Protein AF-A0A521C5B0-F1 (afdb_monomer_lite)

Structure (mmCIF, N/CA/C/O backbone):
data_AF-A0A521C5B0-F1
#
_entry.id   AF-A0A521C5B0-F1
#
loop_
_atom_site.group_PDB
_atom_site.id
_atom_site.type_symbol
_atom_site.label_atom_id
_atom_site.label_alt_id
_atom_site.label_comp_id
_atom_site.label_asym_id
_atom_site.label_entity_id
_atom_site.label_seq_id
_atom_site.pdbx_PDB_ins_code
_atom_site.Cartn_x
_atom_site.Cartn_y
_atom_site.Cartn_z
_atom_site.occupancy
_atom_site.B_iso_or_equiv
_atom_site.auth_seq_id
_atom_site.auth_comp_id
_atom_site.auth_asym_id
_atom_site.auth_atom_id
_atom_site.pdbx_PDB_model_num
ATOM 1 N N . MET A 1 1 ? 17.860 -13.673 -38.732 1.00 56.81 1 MET A N 1
ATOM 2 C CA . MET A 1 1 ? 16.876 -12.747 -38.118 1.00 56.81 1 MET A CA 1
ATOM 3 C C . MET A 1 1 ? 15.727 -13.451 -37.386 1.00 56.81 1 MET A C 1
ATOM 5 O O . MET A 1 1 ? 15.488 -13.109 -36.238 1.00 56.81 1 MET A O 1
ATOM 9 N N . ARG A 1 2 ? 15.069 -14.475 -37.958 1.00 62.12 2 ARG A N 1
ATOM 10 C CA . ARG A 1 2 ? 13.905 -15.165 -37.348 1.00 62.12 2 ARG A CA 1
ATOM 11 C C . ARG A 1 2 ? 14.132 -15.750 -35.937 1.00 62.12 2 ARG A C 1
ATOM 13 O O . ARG A 1 2 ? 13.224 -15.710 -35.121 1.00 62.12 2 ARG A O 1
ATOM 20 N N . LYS A 1 3 ? 15.339 -16.248 -35.628 1.00 62.28 3 LYS A N 1
ATOM 21 C CA . LYS A 1 3 ? 15.656 -16.832 -34.308 1.00 62.28 3 LYS A CA 1
ATOM 22 C C . LYS A 1 3 ? 15.680 -15.787 -33.184 1.00 62.28 3 LYS A C 1
ATOM 24 O O . LYS A 1 3 ? 15.108 -16.037 -32.140 1.00 62.28 3 LYS A O 1
ATOM 29 N N . ILE A 1 4 ? 16.249 -14.604 -33.436 1.00 72.81 4 ILE A N 1
ATOM 30 C CA . ILE A 1 4 ? 16.375 -13.515 -32.446 1.00 72.81 4 ILE A CA 1
ATOM 31 C C . ILE A 1 4 ? 14.995 -12.985 -32.040 1.00 72.81 4 ILE A C 1
ATOM 33 O O . ILE A 1 4 ? 14.745 -12.740 -30.866 1.00 72.81 4 ILE A O 1
ATOM 37 N N . PHE A 1 5 ? 14.083 -12.863 -33.008 1.00 72.56 5 PHE A N 1
ATOM 38 C CA . PHE A 1 5 ? 12.718 -12.404 -32.762 1.00 72.56 5 PHE A CA 1
ATOM 39 C C . PHE A 1 5 ? 11.936 -13.377 -31.868 1.00 72.56 5 PHE A C 1
ATOM 41 O O . PHE A 1 5 ? 11.283 -12.957 -30.920 1.00 72.56 5 PHE A O 1
ATOM 48 N N . VAL A 1 6 ? 12.064 -14.684 -32.116 1.00 77.12 6 VAL A N 1
ATOM 49 C CA . VAL A 1 6 ? 11.408 -15.721 -31.302 1.00 77.12 6 VAL A CA 1
ATOM 50 C C . VAL A 1 6 ? 11.952 -15.727 -29.871 1.00 77.12 6 VAL A C 1
ATOM 52 O O . VAL A 1 6 ? 11.167 -15.804 -28.928 1.00 77.12 6 VAL A O 1
ATOM 55 N N . THR A 1 7 ? 13.268 -15.573 -29.689 1.00 78.38 7 THR A N 1
ATOM 56 C CA . THR A 1 7 ? 13.867 -15.491 -28.349 1.00 78.38 7 THR A CA 1
ATOM 57 C C . THR A 1 7 ? 13.412 -14.240 -27.595 1.00 78.38 7 THR A C 1
ATOM 59 O O . THR A 1 7 ? 13.129 -14.321 -26.404 1.00 78.38 7 THR A O 1
ATOM 62 N N . LEU A 1 8 ? 13.290 -13.098 -28.282 1.00 77.62 8 LEU A N 1
ATOM 63 C CA . LEU A 1 8 ? 12.828 -11.844 -27.680 1.00 77.62 8 LEU A CA 1
ATOM 64 C C . LEU A 1 8 ? 11.366 -11.944 -27.216 1.00 77.62 8 LEU A C 1
ATOM 66 O O . LEU A 1 8 ? 11.041 -11.534 -26.106 1.00 77.62 8 LEU A O 1
ATOM 70 N N . VAL A 1 9 ? 10.495 -12.538 -28.038 1.00 78.75 9 VAL A N 1
ATOM 71 C CA . VAL A 1 9 ? 9.074 -12.739 -27.706 1.00 78.75 9 VAL A CA 1
ATOM 72 C C . VAL A 1 9 ? 8.910 -13.690 -26.515 1.00 78.75 9 VAL A C 1
ATOM 74 O O . VAL A 1 9 ? 8.133 -13.402 -25.607 1.00 78.75 9 VAL A O 1
ATOM 77 N N . LEU A 1 10 ? 9.681 -14.781 -26.465 1.00 77.44 10 LEU A N 1
ATOM 78 C CA . LEU A 1 10 ? 9.693 -15.701 -25.319 1.00 77.44 10 LEU A CA 1
ATOM 79 C C . LEU A 1 10 ? 10.189 -15.030 -24.032 1.00 77.44 10 LEU A C 1
ATOM 81 O O . LEU A 1 10 ? 9.629 -15.261 -22.963 1.00 77.44 10 LEU A O 1
ATOM 85 N N . PHE A 1 11 ? 11.206 -14.173 -24.132 1.00 76.19 11 PHE A N 1
ATOM 86 C CA . PHE A 1 11 ? 11.736 -13.437 -22.986 1.00 76.19 11 PHE A CA 1
ATOM 87 C C . PHE A 1 11 ? 10.722 -12.425 -22.435 1.00 76.19 11 PHE A C 1
ATOM 89 O O . PHE A 1 11 ? 10.551 -12.312 -21.224 1.00 76.19 11 PHE A O 1
ATOM 96 N N . ILE A 1 12 ? 9.988 -11.746 -23.319 1.00 74.12 12 ILE A N 1
ATOM 97 C CA . ILE A 1 12 ? 8.909 -10.828 -22.941 1.00 74.12 12 ILE A CA 1
ATOM 98 C C . ILE A 1 12 ? 7.794 -11.581 -22.201 1.00 74.12 12 ILE A C 1
ATOM 100 O O . ILE A 1 12 ? 7.386 -11.159 -21.122 1.00 74.12 12 ILE A O 1
ATOM 104 N N . LEU A 1 13 ? 7.346 -12.728 -22.721 1.00 73.31 13 LEU A N 1
ATOM 105 C CA . LEU A 1 13 ? 6.308 -13.541 -22.074 1.00 73.31 13 LEU A CA 1
ATOM 106 C C . LEU A 1 13 ? 6.719 -14.032 -20.675 1.00 73.31 13 LEU A C 1
ATOM 108 O O . LEU A 1 13 ? 5.883 -14.073 -19.776 1.00 73.31 13 LEU A O 1
ATOM 112 N N . LEU A 1 14 ? 8.002 -14.341 -20.464 1.00 70.06 14 LEU A N 1
ATOM 113 C CA . LEU A 1 14 ? 8.536 -14.707 -19.148 1.00 70.06 14 LEU A CA 1
ATOM 114 C C . LEU A 1 14 ? 8.500 -13.548 -18.141 1.00 70.06 14 LEU A C 1
ATOM 116 O O . LEU A 1 14 ? 8.218 -13.780 -16.969 1.00 70.06 14 LEU A O 1
ATOM 120 N N . ILE A 1 15 ? 8.741 -12.308 -18.579 1.00 69.06 15 ILE A N 1
ATOM 121 C CA . ILE A 1 15 ? 8.693 -11.126 -17.700 1.00 69.06 15 ILE A CA 1
ATOM 122 C C . ILE A 1 15 ? 7.252 -10.800 -17.287 1.00 69.06 15 ILE A C 1
ATOM 124 O O . ILE A 1 15 ? 7.020 -10.385 -16.154 1.00 69.06 15 ILE A O 1
ATOM 128 N N . PHE A 1 16 ? 6.281 -10.998 -18.184 1.00 63.28 16 PHE A N 1
ATOM 129 C CA . PHE A 1 16 ? 4.870 -10.712 -17.906 1.00 63.28 16 PHE A CA 1
ATOM 130 C C . PHE A 1 16 ? 4.162 -11.801 -17.089 1.00 63.28 16 PHE A C 1
ATOM 132 O O . PHE A 1 16 ? 3.106 -11.530 -16.521 1.00 63.28 16 PHE A O 1
ATOM 139 N N . ASN A 1 17 ? 4.743 -12.996 -16.954 1.00 56.19 17 ASN A N 1
ATOM 140 C CA . ASN A 1 17 ? 4.205 -14.068 -16.113 1.00 56.19 17 ASN A CA 1
ATOM 141 C C . ASN A 1 17 ? 4.615 -13.916 -14.633 1.00 56.19 17 ASN A C 1
ATOM 143 O O . ASN A 1 17 ? 5.010 -14.876 -13.971 1.00 56.19 17 ASN A O 1
ATOM 147 N N . GLN A 1 18 ? 4.564 -12.691 -14.102 1.00 57.56 18 GLN A N 1
ATOM 148 C CA . GLN A 1 18 ? 4.638 -12.476 -12.660 1.00 57.56 18 GLN A CA 1
ATOM 149 C C . GLN A 1 18 ? 3.271 -12.816 -12.076 1.00 57.56 18 GLN A C 1
ATOM 151 O O . GLN A 1 18 ? 2.335 -12.022 -12.140 1.00 57.56 18 GLN A O 1
ATOM 156 N N . GLY A 1 19 ? 3.151 -14.042 -11.564 1.00 55.00 19 GLY A N 1
ATOM 157 C CA . GLY A 1 19 ? 1.938 -14.527 -10.924 1.00 55.00 19 GLY A CA 1
ATOM 158 C C . GLY A 1 19 ? 1.455 -13.554 -9.851 1.00 55.00 19 GLY A C 1
ATOM 159 O O . GLY A 1 19 ? 2.220 -13.143 -8.975 1.00 55.00 19 GLY A O 1
ATOM 160 N N . PHE A 1 20 ? 0.176 -13.192 -9.925 1.00 55.97 20 PHE A N 1
ATOM 161 C CA . PHE A 1 20 ? -0.521 -12.503 -8.848 1.00 55.97 20 PHE A CA 1
ATOM 162 C C . PHE A 1 20 ? -0.524 -13.431 -7.631 1.00 55.97 20 PHE A C 1
ATOM 164 O O . PHE A 1 20 ? -1.323 -14.358 -7.542 1.00 55.97 20 PHE A O 1
ATOM 171 N N . SER A 1 21 ? 0.430 -13.224 -6.727 1.00 62.72 21 SER A N 1
ATOM 172 C CA . SER A 1 21 ? 0.458 -13.926 -5.449 1.00 62.72 21 SER A CA 1
ATOM 173 C C . SER A 1 21 ? -0.746 -13.470 -4.630 1.00 62.72 21 SER A C 1
ATOM 175 O O . SER A 1 21 ? -0.965 -12.266 -4.479 1.00 62.72 21 SER A O 1
ATOM 177 N N . GLU A 1 22 ? -1.541 -14.417 -4.134 1.00 70.75 22 GLU A N 1
ATOM 178 C CA . GLU A 1 22 ? -2.698 -14.112 -3.295 1.00 70.75 22 GLU A CA 1
ATOM 179 C C . GLU A 1 22 ? -2.268 -13.319 -2.053 1.00 70.75 22 GLU A C 1
ATOM 181 O O . GLU A 1 22 ? -1.358 -13.712 -1.310 1.00 70.75 22 GLU A O 1
ATOM 186 N N . GLU A 1 23 ? -2.940 -12.191 -1.821 1.00 75.12 23 GLU A N 1
ATOM 187 C CA . GLU A 1 23 ? -2.708 -11.362 -0.644 1.00 75.12 23 GLU A CA 1
ATOM 188 C C . GLU A 1 23 ? -3.326 -12.021 0.590 1.00 75.12 23 GLU A C 1
ATOM 190 O O . GLU A 1 23 ? -4.538 -12.210 0.674 1.00 75.12 23 GLU A O 1
ATOM 195 N N . LYS A 1 24 ? -2.480 -12.361 1.565 1.00 82.25 24 LYS A N 1
ATOM 196 C CA . LYS A 1 24 ? -2.893 -12.956 2.841 1.00 82.25 24 LYS A CA 1
ATOM 197 C C . LYS A 1 24 ? -2.564 -12.005 3.989 1.00 82.25 24 LYS A C 1
ATOM 199 O O . LYS A 1 24 ? -1.475 -11.422 3.975 1.00 82.25 24 LYS A O 1
ATOM 204 N N . PRO A 1 25 ? -3.461 -11.831 4.976 1.00 86.31 25 PRO A N 1
ATOM 205 C CA . PRO A 1 25 ? -3.173 -11.034 6.163 1.00 86.31 25 PRO A CA 1
ATOM 206 C C . PRO A 1 25 ? -2.092 -11.727 7.004 1.00 86.31 25 PRO A C 1
ATOM 208 O O . PRO A 1 25 ? -2.150 -12.935 7.218 1.00 86.31 25 PRO A O 1
ATOM 211 N N . VAL A 1 26 ? -1.098 -10.962 7.456 1.00 89.44 26 VAL A N 1
ATOM 212 C CA . VAL A 1 26 ? 0.048 -11.450 8.246 1.00 89.44 26 VAL A CA 1
ATOM 213 C C . VAL A 1 26 ? 0.041 -10.849 9.646 1.00 89.44 26 VAL A C 1
ATOM 215 O O . VAL A 1 26 ? 0.235 -11.565 10.620 1.00 89.44 26 VAL A O 1
ATOM 218 N N . GLU A 1 27 ? -0.223 -9.548 9.760 1.00 88.75 27 GLU A N 1
ATOM 219 C CA . GLU A 1 27 ? -0.252 -8.830 11.038 1.00 88.75 27 GLU A CA 1
ATOM 220 C C . GLU A 1 27 ? -1.465 -7.902 11.081 1.00 88.75 27 GLU A C 1
ATOM 222 O O . GLU A 1 27 ? -1.800 -7.262 10.080 1.00 88.75 27 GLU A O 1
ATOM 227 N N . ALA A 1 28 ? -2.100 -7.801 12.247 1.00 90.00 28 ALA A N 1
ATOM 228 C CA . ALA A 1 28 ? -3.167 -6.846 12.503 1.00 90.00 28 ALA A CA 1
ATOM 229 C C . ALA A 1 28 ? -2.894 -6.103 13.811 1.00 90.00 28 ALA A C 1
ATOM 231 O O . ALA A 1 28 ? -2.533 -6.716 14.814 1.00 90.00 28 ALA A O 1
ATOM 232 N N . TRP A 1 29 ? -3.062 -4.784 13.801 1.00 93.50 29 TRP A N 1
ATOM 233 C CA . TRP A 1 29 ? -2.948 -3.964 15.003 1.00 93.50 29 TRP A CA 1
ATOM 234 C C . TRP A 1 29 ? -3.921 -2.796 14.963 1.00 93.50 29 TRP A C 1
ATOM 236 O O . TRP A 1 29 ? -4.348 -2.335 13.903 1.00 93.50 29 TRP A O 1
ATOM 246 N N . ILE A 1 30 ? -4.256 -2.300 16.146 1.00 90.50 30 ILE A N 1
ATOM 247 C CA . ILE A 1 30 ? -5.126 -1.145 16.314 1.00 90.50 30 ILE A CA 1
ATOM 248 C C . ILE A 1 30 ? -4.248 0.103 16.400 1.00 90.50 30 ILE A C 1
ATOM 250 O O . ILE A 1 30 ? -3.234 0.130 17.097 1.00 90.50 30 ILE A O 1
ATOM 254 N N . SER A 1 31 ? -4.624 1.147 15.672 1.00 88.88 31 SER A N 1
ATOM 255 C CA . SER A 1 31 ? -4.003 2.465 15.754 1.00 88.88 31 SER A CA 1
ATOM 256 C C . SER A 1 31 ? -5.075 3.533 15.881 1.00 88.88 31 SER A C 1
ATOM 258 O O . SER A 1 31 ? -6.146 3.406 15.301 1.00 88.88 31 SER A O 1
ATOM 260 N N . TYR A 1 32 ? -4.781 4.606 16.600 1.00 88.00 32 TYR A N 1
ATOM 261 C CA . TYR A 1 32 ? -5.702 5.726 16.736 1.00 88.00 32 TYR A CA 1
ATOM 262 C C . TYR A 1 32 ? -5.280 6.840 15.784 1.00 88.00 32 TYR A C 1
ATOM 264 O O . TYR A 1 32 ? -4.119 7.253 15.783 1.00 88.00 32 TYR A O 1
ATOM 272 N N . LYS A 1 33 ? -6.209 7.319 14.953 1.00 85.31 33 LYS A N 1
ATOM 273 C CA . LYS A 1 33 ? -5.983 8.464 14.060 1.00 85.31 33 LYS A CA 1
ATOM 274 C C . LYS A 1 33 ? -6.994 9.560 14.332 1.00 85.31 33 LYS A C 1
ATOM 276 O O . LYS A 1 33 ? -8.155 9.291 14.625 1.00 85.31 33 LYS A O 1
ATOM 281 N N . GLN A 1 34 ? -6.556 10.801 14.174 1.00 82.81 34 GLN A N 1
ATOM 282 C CA . GLN A 1 34 ? -7.448 11.947 14.208 1.00 82.81 34 GLN A CA 1
ATOM 283 C C . GLN A 1 34 ? -8.036 12.170 12.810 1.00 82.81 34 GLN A C 1
ATOM 285 O O . GLN A 1 34 ? -7.306 12.459 11.864 1.00 82.81 34 GLN A O 1
ATOM 290 N N . VAL A 1 35 ? -9.351 12.013 12.675 1.00 80.44 35 VAL A N 1
ATOM 291 C CA . VAL A 1 35 ? -10.100 12.251 11.433 1.00 80.44 35 VAL A CA 1
ATOM 292 C C . VAL A 1 35 ? -11.198 13.262 11.750 1.00 80.44 35 VAL A C 1
ATOM 294 O O . VAL A 1 35 ? -11.986 13.050 12.670 1.00 80.44 35 VAL A O 1
ATOM 297 N N . ASN A 1 36 ? -11.238 14.391 11.033 1.00 78.38 36 ASN A N 1
ATOM 298 C CA . ASN A 1 36 ? -12.216 15.474 11.244 1.00 78.38 36 ASN A CA 1
ATOM 299 C C . ASN A 1 36 ? -12.334 15.938 12.714 1.00 78.38 36 ASN A C 1
ATOM 301 O O . ASN A 1 36 ? -13.429 16.166 13.223 1.00 78.38 36 ASN A O 1
ATOM 305 N N . GLY A 1 37 ? -11.202 16.030 13.421 1.00 78.88 37 GLY A N 1
ATOM 306 C CA . GLY A 1 37 ? -11.152 16.484 14.815 1.00 78.88 37 GLY A CA 1
ATOM 307 C C . GLY A 1 37 ? -11.539 15.437 15.867 1.00 78.88 37 GLY A C 1
ATOM 308 O O . GLY A 1 37 ? -11.407 15.723 17.053 1.00 78.88 37 GLY A O 1
ATOM 309 N N . LYS A 1 38 ? -11.947 14.223 15.472 1.00 81.19 38 LYS A N 1
ATOM 310 C CA . LYS A 1 38 ? -12.242 13.111 16.391 1.00 81.19 38 LYS A CA 1
ATOM 311 C C . LYS A 1 38 ? -11.146 12.053 16.348 1.00 81.19 38 LYS A C 1
ATOM 313 O O . LYS A 1 38 ? -10.599 11.767 15.284 1.00 81.19 38 LYS A O 1
ATOM 318 N N . VAL A 1 39 ? -10.839 11.465 17.503 1.00 83.06 39 VAL A N 1
ATOM 319 C CA . VAL A 1 39 ? -9.967 10.288 17.595 1.00 83.06 39 VAL A CA 1
ATOM 320 C C . VAL A 1 39 ? -10.788 9.066 17.207 1.00 83.06 39 VAL A C 1
ATOM 322 O O . VAL A 1 39 ? -11.826 8.798 17.805 1.00 83.06 39 VAL A O 1
ATOM 325 N N . VAL A 1 40 ? -10.334 8.360 16.179 1.00 85.88 40 VAL A N 1
ATOM 326 C CA . VAL A 1 40 ? -11.004 7.191 15.615 1.00 85.88 40 VAL A CA 1
ATOM 327 C C . VAL A 1 40 ? -10.071 5.995 15.720 1.00 85.88 40 VAL A C 1
ATOM 329 O O . VAL A 1 40 ? -8.871 6.099 15.451 1.00 85.88 40 VAL A O 1
ATOM 332 N N . GLU A 1 41 ? -10.640 4.858 16.102 1.00 86.00 41 GLU A N 1
ATOM 333 C CA . GLU A 1 41 ? -9.970 3.567 16.069 1.00 86.00 41 GLU A CA 1
ATOM 334 C C . GLU A 1 41 ? -9.828 3.078 14.622 1.00 86.00 41 GLU A C 1
ATOM 336 O O . GLU A 1 41 ? -10.801 3.005 13.868 1.00 86.00 41 GLU A O 1
ATOM 341 N N . VAL A 1 42 ? -8.599 2.762 14.227 1.00 87.94 42 VAL A N 1
ATOM 342 C CA . VAL A 1 42 ? -8.242 2.294 12.889 1.00 87.94 42 VAL A CA 1
ATOM 343 C C . VAL A 1 42 ? -7.549 0.951 13.013 1.00 87.94 42 VAL A C 1
ATOM 345 O O . VAL A 1 42 ? -6.439 0.862 13.545 1.00 87.94 42 VAL A O 1
ATOM 348 N N . VAL A 1 43 ? -8.177 -0.087 12.474 1.00 88.25 43 VAL A N 1
ATOM 349 C CA . VAL A 1 43 ? -7.588 -1.423 12.405 1.00 88.25 43 VAL A CA 1
ATOM 350 C C . VAL A 1 43 ? -6.703 -1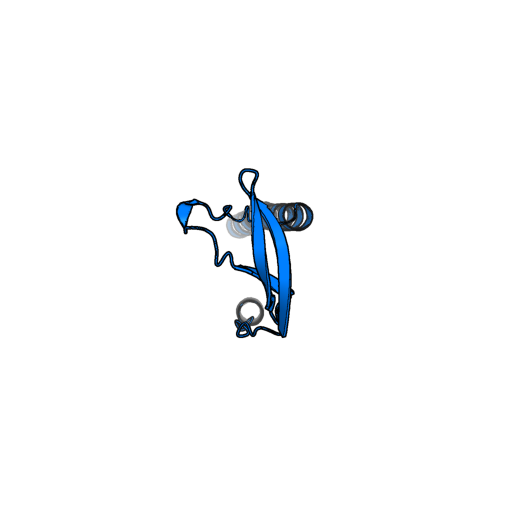.484 11.168 1.00 88.25 43 VAL A C 1
ATOM 352 O O . VAL A 1 43 ? -7.175 -1.329 10.042 1.00 88.25 43 VAL A O 1
ATOM 355 N N . LYS A 1 44 ? -5.403 -1.676 11.372 1.00 90.25 44 LYS A N 1
ATOM 356 C CA . LYS A 1 44 ? -4.415 -1.810 10.305 1.00 90.25 44 LYS A CA 1
ATOM 357 C C . LYS A 1 44 ? -4.113 -3.279 10.076 1.00 90.25 44 LYS A C 1
ATOM 359 O O . LYS A 1 44 ? -3.757 -3.978 11.018 1.00 90.25 44 LYS A O 1
ATOM 364 N N . ILE A 1 45 ? -4.232 -3.729 8.831 1.00 89.81 45 ILE A N 1
ATOM 365 C CA . ILE A 1 45 ? -3.931 -5.102 8.418 1.00 89.81 45 ILE A CA 1
ATOM 366 C C . ILE A 1 45 ? -2.779 -5.066 7.423 1.00 89.81 45 ILE A C 1
ATOM 368 O O . ILE A 1 45 ? -2.916 -4.530 6.325 1.00 89.81 45 ILE A O 1
ATOM 372 N N . LYS A 1 46 ? -1.644 -5.656 7.787 1.00 89.06 46 LYS A N 1
ATOM 373 C CA . LYS A 1 46 ? -0.498 -5.841 6.898 1.00 89.06 46 LYS A CA 1
ATOM 374 C C . LYS A 1 46 ? -0.584 -7.201 6.228 1.00 89.06 46 LYS A C 1
ATOM 376 O O . LYS A 1 46 ? -0.803 -8.220 6.879 1.00 89.06 46 LYS A O 1
ATOM 381 N N . THR A 1 47 ? -0.389 -7.206 4.921 1.00 88.69 47 THR A N 1
ATOM 382 C CA . THR A 1 47 ? -0.399 -8.413 4.094 1.00 88.69 47 THR A CA 1
ATOM 383 C C . THR A 1 47 ? 1.007 -8.945 3.842 1.00 88.69 47 THR A C 1
ATOM 385 O O . THR A 1 47 ? 2.003 -8.245 4.030 1.00 88.69 47 THR A O 1
ATOM 388 N N . ASN A 1 48 ? 1.085 -10.189 3.373 1.00 84.62 48 ASN A N 1
ATOM 389 C CA . ASN A 1 48 ? 2.315 -10.855 2.928 1.00 84.62 48 ASN A CA 1
ATOM 390 C C . ASN A 1 48 ? 3.057 -10.097 1.814 1.00 84.62 48 ASN A C 1
ATOM 392 O O . ASN A 1 48 ? 4.272 -10.220 1.702 1.00 84.62 48 ASN A O 1
ATOM 396 N N . THR A 1 49 ? 2.356 -9.280 1.026 1.00 80.75 49 THR A N 1
ATOM 397 C CA . THR A 1 49 ? 2.951 -8.405 0.003 1.00 80.75 49 THR A CA 1
ATOM 398 C C . THR A 1 49 ? 3.516 -7.100 0.577 1.00 80.75 49 THR A C 1
ATOM 400 O O . THR A 1 49 ? 4.075 -6.290 -0.161 1.00 80.75 49 THR A O 1
ATOM 403 N N . GLY A 1 50 ? 3.379 -6.872 1.888 1.00 79.44 50 GLY A N 1
ATOM 404 C CA . GLY A 1 50 ? 3.820 -5.658 2.573 1.00 79.44 50 GLY A CA 1
ATOM 405 C C . GLY A 1 50 ? 2.844 -4.485 2.467 1.00 79.44 50 GLY A C 1
ATOM 406 O O . GLY A 1 50 ? 3.126 -3.419 3.015 1.00 79.44 50 GLY A O 1
ATOM 407 N N . LYS A 1 51 ? 1.689 -4.654 1.805 1.00 82.50 51 LYS A N 1
ATOM 408 C CA . LYS A 1 51 ? 0.630 -3.635 1.788 1.00 82.50 51 LYS A CA 1
ATOM 409 C C . LYS A 1 51 ? -0.072 -3.576 3.137 1.00 82.50 51 LYS A C 1
ATOM 411 O O . LYS A 1 51 ? -0.343 -4.617 3.736 1.00 82.50 51 LYS A O 1
ATOM 416 N N . VAL A 1 52 ? -0.398 -2.364 3.578 1.00 86.62 52 VAL A N 1
ATOM 417 C CA . VAL A 1 52 ? -1.153 -2.113 4.808 1.00 86.62 52 VAL A CA 1
ATOM 418 C C . VAL A 1 52 ? -2.515 -1.540 4.441 1.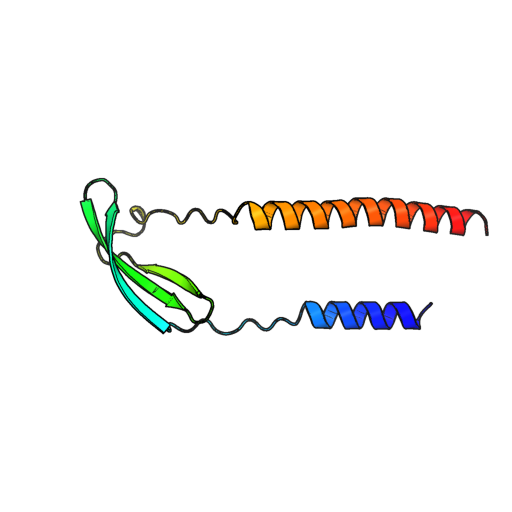00 86.62 52 VAL A C 1
ATOM 420 O O . VAL A 1 52 ? -2.596 -0.485 3.816 1.00 86.62 52 VAL A O 1
ATOM 423 N N . TYR A 1 53 ? -3.568 -2.240 4.838 1.00 84.81 53 TYR A N 1
ATOM 424 C CA . TYR A 1 53 ? -4.953 -1.813 4.702 1.00 84.81 53 TYR A CA 1
ATOM 425 C C . TYR A 1 53 ? -5.423 -1.171 6.002 1.00 84.81 53 TYR A C 1
ATOM 427 O O . TYR A 1 53 ? -5.099 -1.656 7.084 1.00 84.81 53 TYR A O 1
ATOM 435 N N . GLU A 1 54 ? -6.182 -0.084 5.90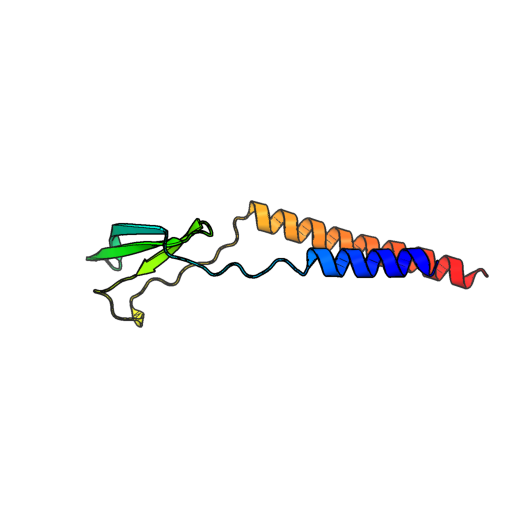1 1.00 87.12 54 GLU A N 1
ATOM 436 C CA . GLU A 1 54 ? -6.743 0.625 7.051 1.00 87.12 54 GLU A CA 1
ATOM 437 C C . GLU A 1 54 ? -8.267 0.465 7.048 1.00 87.12 54 GLU A C 1
ATOM 439 O O . GLU A 1 54 ? -8.931 0.813 6.072 1.00 87.12 54 GLU A O 1
ATOM 444 N N . ILE A 1 55 ? -8.818 -0.077 8.134 1.00 85.62 55 ILE A N 1
ATOM 445 C CA . ILE A 1 55 ? -10.252 -0.299 8.329 1.00 85.62 55 ILE A CA 1
ATOM 446 C C . ILE A 1 55 ? -10.744 0.639 9.429 1.00 85.62 55 ILE A C 1
ATOM 448 O O . ILE A 1 55 ? -10.150 0.719 10.505 1.00 85.62 55 ILE A O 1
ATOM 452 N N . TYR A 1 56 ? -11.853 1.326 9.157 1.00 86.62 56 TYR A N 1
ATOM 453 C CA . TYR A 1 56 ? -12.445 2.340 10.028 1.00 86.62 56 TYR A CA 1
ATOM 454 C C . TYR A 1 56 ? -13.840 1.898 10.495 1.00 86.62 56 TYR A C 1
ATOM 456 O O . TYR A 1 56 ? -14.836 2.327 9.915 1.00 86.62 56 TYR A O 1
ATOM 464 N N . PRO A 1 57 ? -13.946 1.036 11.521 1.00 82.12 57 PRO A N 1
ATOM 465 C CA . PRO A 1 57 ? -15.230 0.467 11.941 1.00 82.12 57 PRO A CA 1
ATOM 466 C C . PRO A 1 57 ? -16.224 1.518 12.465 1.00 82.12 57 PRO A C 1
ATOM 468 O O . PRO A 1 57 ? -17.430 1.333 12.342 1.00 82.12 57 PRO A O 1
ATOM 471 N N . GLY A 1 58 ? -15.732 2.630 13.023 1.00 80.19 58 GLY A N 1
ATOM 472 C CA . GLY A 1 58 ? -16.559 3.697 13.599 1.00 80.19 58 GLY A CA 1
ATOM 473 C C . GLY A 1 58 ? -16.916 4.851 12.653 1.00 80.19 58 GLY A C 1
ATOM 474 O O . GLY A 1 58 ? -17.507 5.828 13.109 1.00 80.19 58 GLY A O 1
ATOM 475 N N . LEU A 1 59 ? -16.538 4.790 11.370 1.00 80.94 59 LEU A N 1
ATOM 476 C CA . LEU A 1 59 ? -16.811 5.854 10.396 1.00 80.94 59 LEU A CA 1
ATOM 477 C C . LEU A 1 59 ? -17.768 5.378 9.309 1.00 80.94 59 LEU A C 1
ATOM 479 O O . LEU A 1 59 ? -17.651 4.272 8.788 1.00 80.94 59 LEU A O 1
ATOM 483 N N . ALA A 1 60 ? -18.684 6.258 8.909 1.00 79.69 60 ALA A N 1
ATOM 484 C CA . ALA A 1 60 ? -19.498 6.014 7.729 1.00 79.69 60 ALA A CA 1
ATOM 485 C C . ALA A 1 60 ? -18.618 6.045 6.459 1.00 79.69 60 ALA A C 1
ATOM 487 O O . ALA A 1 60 ? -17.652 6.812 6.416 1.00 79.69 60 ALA A O 1
ATOM 488 N N . PRO A 1 61 ? -18.961 5.304 5.386 1.00 75.75 61 PRO A N 1
ATOM 489 C CA . PRO A 1 61 ? -18.116 5.181 4.191 1.00 75.75 61 PRO A CA 1
ATOM 490 C C . PRO A 1 61 ? -17.688 6.511 3.552 1.00 75.75 61 PRO A C 1
ATOM 492 O O . PRO A 1 61 ? -16.599 6.618 2.999 1.00 75.75 61 PRO A O 1
ATOM 495 N N . HIS A 1 62 ? -18.524 7.547 3.659 1.00 77.69 62 HIS A N 1
ATOM 496 C CA . HIS A 1 62 ? -18.260 8.884 3.117 1.00 77.69 62 HIS A CA 1
ATOM 497 C C . HIS A 1 62 ? -17.291 9.726 3.968 1.00 77.69 62 HIS A C 1
ATOM 499 O O . HIS A 1 62 ? -16.806 10.752 3.500 1.00 77.69 62 HIS A O 1
ATOM 505 N N . GLN A 1 63 ? -17.025 9.317 5.210 1.00 76.50 63 GLN A N 1
ATOM 506 C CA . GLN A 1 63 ? -16.099 9.981 6.136 1.00 76.50 63 GLN A CA 1
ATOM 507 C C . GLN A 1 63 ? -14.715 9.327 6.141 1.00 76.50 63 GLN A C 1
ATOM 509 O O . GLN A 1 63 ? -13.791 9.853 6.762 1.00 76.50 63 GLN A O 1
ATOM 514 N N . ILE A 1 64 ? -14.571 8.181 5.468 1.00 76.00 64 ILE A N 1
ATOM 515 C CA . ILE A 1 64 ? -13.300 7.477 5.352 1.00 76.00 64 ILE A CA 1
ATOM 516 C C . ILE A 1 64 ? -12.351 8.345 4.512 1.00 76.00 64 ILE A C 1
ATOM 518 O O . ILE A 1 64 ? -12.703 8.724 3.388 1.00 76.00 64 ILE A O 1
ATOM 522 N N . PRO A 1 65 ? -11.154 8.680 5.025 1.00 72.56 65 PRO A N 1
ATOM 523 C CA . PRO A 1 65 ? -10.182 9.439 4.254 1.00 72.56 65 PRO A CA 1
ATOM 524 C C . PRO A 1 65 ? -9.806 8.655 2.993 1.00 72.56 65 PRO A C 1
ATOM 526 O O . PRO A 1 65 ? -9.449 7.477 3.055 1.00 72.56 65 PRO A O 1
ATOM 529 N N . LYS A 1 66 ? -9.893 9.307 1.830 1.00 75.06 66 LYS A N 1
ATOM 530 C CA . LYS A 1 66 ? -9.467 8.697 0.568 1.00 75.06 66 LYS A CA 1
ATOM 531 C C . LYS A 1 66 ? -7.962 8.464 0.622 1.00 75.06 66 LYS A C 1
ATOM 533 O O . LYS A 1 66 ? -7.201 9.390 0.894 1.00 75.06 66 LYS A O 1
ATOM 538 N N . VAL A 1 67 ? -7.541 7.236 0.338 1.00 68.06 67 VAL A N 1
ATOM 539 C CA . VAL A 1 67 ? -6.121 6.909 0.211 1.00 68.06 67 VAL A CA 1
ATOM 540 C C . VAL A 1 67 ? -5.577 7.659 -1.001 1.00 68.06 67 VAL A C 1
ATOM 542 O O . VAL A 1 67 ? -5.922 7.352 -2.143 1.00 68.06 67 VAL A O 1
ATOM 545 N N . GLU A 1 68 ? -4.731 8.659 -0.766 1.00 61.47 68 GLU A N 1
ATOM 546 C CA . GLU A 1 68 ? -3.913 9.232 -1.827 1.00 61.47 68 GLU A CA 1
ATOM 547 C C . GLU A 1 68 ? -2.863 8.191 -2.229 1.00 61.47 68 GLU A C 1
ATOM 549 O O . GLU A 1 68 ? -1.799 8.079 -1.623 1.00 61.47 68 GLU A O 1
ATOM 554 N N . ASN A 1 69 ? -3.163 7.416 -3.271 1.00 58.91 69 ASN A N 1
ATOM 555 C CA . ASN A 1 69 ? -2.195 6.541 -3.928 1.00 58.91 69 ASN A CA 1
ATOM 556 C C . ASN A 1 69 ? -1.182 7.390 -4.712 1.00 58.91 69 ASN A C 1
ATOM 558 O O . ASN A 1 69 ? -1.172 7.406 -5.942 1.00 58.91 69 ASN A O 1
ATOM 562 N N . ARG A 1 70 ? -0.323 8.129 -4.005 1.00 59.72 70 ARG A N 1
ATOM 563 C CA . ARG A 1 70 ? 0.845 8.763 -4.615 1.00 59.72 70 ARG A CA 1
ATOM 564 C C . ARG A 1 70 ? 1.913 7.690 -4.777 1.00 59.72 70 ARG A C 1
ATOM 566 O O . ARG A 1 70 ? 2.431 7.160 -3.796 1.00 59.72 70 ARG A O 1
ATOM 573 N N . LEU A 1 71 ? 2.237 7.357 -6.026 1.00 61.28 71 LEU A N 1
ATOM 574 C CA . LEU A 1 71 ? 3.431 6.572 -6.323 1.00 61.28 71 LEU A CA 1
ATOM 575 C C . LEU A 1 71 ? 4.636 7.273 -5.674 1.00 61.28 71 LEU A C 1
ATOM 577 O O . LEU A 1 71 ? 4.763 8.493 -5.817 1.00 61.28 71 LEU A O 1
ATOM 581 N N . PRO A 1 72 ? 5.524 6.546 -4.974 1.00 66.75 72 PRO A N 1
ATOM 582 C CA . PRO A 1 72 ? 6.731 7.151 -4.435 1.00 66.75 72 PRO A CA 1
ATOM 583 C C . PRO A 1 72 ? 7.503 7.798 -5.586 1.00 66.75 72 PRO A C 1
ATOM 585 O O . PRO A 1 72 ? 7.759 7.161 -6.611 1.00 66.75 72 PRO A O 1
ATOM 588 N N . GLN A 1 73 ? 7.843 9.077 -5.427 1.00 67.50 73 GLN A N 1
ATOM 589 C CA . GLN A 1 73 ? 8.372 9.931 -6.496 1.00 67.50 73 GLN A CA 1
ATOM 590 C C . GLN A 1 73 ? 9.633 9.348 -7.159 1.00 67.50 73 GLN A C 1
ATOM 592 O O . GLN A 1 73 ? 9.842 9.506 -8.359 1.00 67.50 73 GLN A O 1
ATOM 597 N N . SER A 1 74 ? 10.418 8.568 -6.409 1.00 70.06 74 SER A N 1
ATOM 598 C CA . SER A 1 74 ? 11.564 7.811 -6.922 1.00 70.06 74 SER A CA 1
ATOM 599 C C . SER A 1 74 ? 11.185 6.753 -7.968 1.00 70.06 74 SER A C 1
ATOM 601 O O . SER A 1 74 ? 11.868 6.633 -8.985 1.00 70.06 74 SER A O 1
ATOM 603 N N . LYS A 1 75 ? 10.083 6.015 -7.767 1.00 69.50 75 LYS A N 1
ATOM 604 C CA . LYS A 1 75 ? 9.575 5.037 -8.744 1.00 69.50 75 LYS A CA 1
ATOM 605 C C . LYS A 1 75 ? 8.957 5.730 -9.956 1.00 69.50 75 LYS A C 1
ATOM 607 O O . LYS A 1 75 ? 9.143 5.260 -11.073 1.00 69.50 75 LYS A O 1
ATOM 612 N N . ALA A 1 76 ? 8.276 6.858 -9.749 1.00 73.25 76 ALA A N 1
ATOM 613 C CA . ALA A 1 76 ? 7.695 7.642 -10.839 1.00 73.25 76 ALA A CA 1
ATOM 614 C C . ALA A 1 76 ? 8.771 8.147 -11.817 1.00 73.25 76 ALA A C 1
ATOM 616 O O . ALA A 1 76 ? 8.626 7.984 -13.028 1.00 73.25 76 ALA A O 1
ATOM 617 N N . ASN A 1 77 ? 9.890 8.665 -11.297 1.00 80.06 77 ASN A N 1
ATOM 618 C CA . ASN A 1 77 ? 11.009 9.129 -12.120 1.00 80.06 77 ASN A CA 1
ATOM 619 C C . ASN A 1 77 ? 11.636 7.995 -12.944 1.00 80.06 77 ASN A C 1
ATOM 621 O O . ASN A 1 77 ? 11.936 8.187 -14.119 1.00 80.06 77 ASN A O 1
ATOM 625 N N . TRP A 1 78 ? 11.795 6.804 -12.359 1.00 79.38 78 TRP A N 1
ATOM 626 C CA . TRP A 1 78 ? 12.341 5.639 -13.065 1.00 79.38 78 TRP A CA 1
ATOM 627 C C . TRP A 1 78 ? 11.444 5.174 -14.218 1.00 79.38 78 TRP A C 1
ATOM 629 O O . TRP A 1 78 ? 11.944 4.880 -15.305 1.00 79.38 78 TRP A O 1
ATOM 639 N N . ILE A 1 79 ? 10.125 5.145 -14.002 1.00 81.88 79 ILE A N 1
ATOM 640 C CA . ILE A 1 79 ? 9.134 4.772 -15.026 1.00 81.88 79 ILE A CA 1
ATOM 641 C C . ILE A 1 79 ? 9.106 5.810 -16.157 1.00 81.88 79 ILE A C 1
ATOM 643 O O . ILE A 1 79 ? 9.085 5.453 -17.337 1.00 81.88 79 ILE A O 1
ATOM 647 N N . LEU A 1 80 ? 9.160 7.101 -15.821 1.00 82.81 80 LEU A N 1
ATOM 648 C CA . LEU A 1 80 ? 9.243 8.173 -16.816 1.00 82.81 80 LEU A CA 1
ATOM 649 C C . LEU A 1 80 ? 10.531 8.082 -17.641 1.00 82.81 80 LEU A C 1
ATOM 651 O O . LEU A 1 80 ? 10.481 8.171 -18.863 1.00 82.81 80 LEU A O 1
ATOM 655 N N . LEU A 1 81 ? 11.678 7.842 -17.003 1.00 85.50 81 LEU A N 1
ATOM 656 C CA . LEU A 1 81 ? 12.957 7.750 -17.706 1.00 85.50 81 LEU A CA 1
ATOM 657 C C . LEU A 1 81 ? 13.002 6.543 -18.656 1.00 85.50 81 LEU A C 1
ATOM 659 O O . LEU A 1 81 ? 13.429 6.668 -19.802 1.00 85.50 81 LEU A O 1
ATOM 663 N N . THR A 1 82 ? 12.533 5.379 -18.197 1.00 82.25 82 THR A N 1
ATOM 664 C CA . THR A 1 82 ? 12.505 4.155 -19.015 1.00 82.25 82 THR A CA 1
ATOM 665 C C . THR A 1 82 ? 11.523 4.260 -20.177 1.00 82.25 82 THR A C 1
ATOM 667 O O . THR A 1 82 ? 11.875 3.880 -21.292 1.00 82.25 82 THR A O 1
ATOM 670 N N . SER A 1 83 ? 10.333 4.827 -19.962 1.00 82.44 83 SER A N 1
ATOM 671 C CA . SER A 1 83 ? 9.370 5.063 -21.048 1.00 82.44 83 SER A CA 1
ATOM 672 C C . SER A 1 83 ? 9.893 6.060 -22.087 1.00 82.44 83 SER A C 1
ATOM 674 O O . SER A 1 83 ? 9.779 5.806 -23.288 1.00 82.44 83 SER A O 1
ATOM 676 N N . LEU A 1 84 ? 10.545 7.143 -21.651 1.00 90.06 84 LEU A N 1
ATOM 677 C CA . LEU A 1 84 ? 11.153 8.123 -22.549 1.00 90.06 84 LEU A CA 1
ATOM 678 C C . LEU A 1 84 ? 12.297 7.506 -23.367 1.00 90.06 84 LEU A C 1
ATOM 680 O O . LEU A 1 84 ? 12.357 7.696 -24.581 1.00 90.06 84 LEU A O 1
ATOM 684 N N . ALA A 1 85 ? 13.166 6.716 -22.732 1.00 85.69 85 ALA A N 1
ATOM 685 C CA . ALA A 1 85 ? 14.250 6.015 -23.416 1.00 85.69 85 ALA A CA 1
ATOM 686 C C . ALA A 1 85 ? 13.723 5.023 -24.466 1.00 85.69 85 ALA A C 1
ATOM 688 O O . ALA A 1 85 ? 14.293 4.923 -25.551 1.00 85.69 85 ALA A O 1
ATOM 689 N N . PHE A 1 86 ? 12.616 4.330 -24.180 1.00 86.69 86 PHE A N 1
ATOM 690 C CA . PHE A 1 86 ? 11.995 3.404 -25.127 1.00 86.69 86 PHE A CA 1
ATOM 691 C C . PHE A 1 86 ? 11.376 4.128 -26.329 1.00 86.69 86 PHE A C 1
ATOM 693 O O . PHE A 1 86 ? 11.536 3.679 -27.462 1.00 86.69 86 PHE A O 1
ATOM 700 N N . LEU A 1 87 ? 10.715 5.268 -26.102 1.00 87.00 87 LEU A N 1
ATOM 701 C CA . LEU A 1 87 ? 10.150 6.099 -27.170 1.00 87.00 87 LEU A CA 1
ATOM 702 C C . LEU A 1 87 ? 11.242 6.670 -28.078 1.00 87.00 87 LEU A C 1
ATOM 704 O O . LEU A 1 87 ? 11.177 6.522 -29.297 1.00 87.00 87 LEU A O 1
ATOM 708 N N . VAL A 1 88 ? 12.271 7.283 -27.488 1.00 87.81 88 VAL A N 1
ATOM 709 C CA . VAL A 1 88 ? 13.384 7.881 -28.238 1.00 87.81 88 VAL A CA 1
ATOM 710 C C . VAL A 1 88 ? 14.189 6.796 -28.955 1.00 87.81 88 VAL A C 1
ATOM 712 O O . VAL A 1 88 ? 14.456 6.913 -30.149 1.00 87.81 88 VAL A O 1
ATOM 715 N N . GLY A 1 89 ? 14.522 5.705 -28.261 1.00 85.25 89 GLY A N 1
ATOM 716 C CA . GLY A 1 89 ? 15.243 4.571 -28.836 1.00 85.25 89 GLY A CA 1
ATOM 717 C C . GLY A 1 89 ? 14.465 3.882 -29.957 1.00 85.25 89 GLY A C 1
ATOM 718 O O . GLY A 1 89 ? 15.050 3.534 -30.981 1.00 85.25 89 GLY A O 1
ATOM 719 N N . GLY A 1 90 ? 13.144 3.746 -29.811 1.00 86.12 90 GLY A N 1
ATOM 720 C CA . GLY A 1 90 ? 12.262 3.197 -30.839 1.00 86.12 90 GLY A CA 1
ATOM 721 C C . GLY A 1 90 ? 12.173 4.082 -32.082 1.00 86.12 90 GLY A C 1
ATOM 722 O O . GLY A 1 90 ? 12.259 3.571 -33.196 1.00 86.12 90 GLY A O 1
ATOM 723 N N . LEU A 1 91 ? 12.074 5.404 -31.912 1.00 86.62 91 LEU A N 1
ATOM 724 C CA . LEU A 1 91 ? 12.050 6.354 -33.029 1.00 86.62 91 LEU A CA 1
ATOM 725 C C . LEU A 1 91 ? 13.383 6.391 -33.782 1.00 86.62 91 LEU A C 1
ATOM 727 O O . LEU A 1 91 ? 13.399 6.287 -35.007 1.00 86.62 91 LEU A O 1
ATOM 731 N N . VAL A 1 92 ? 14.503 6.493 -33.062 1.00 85.62 92 VAL A N 1
ATOM 732 C CA . VAL A 1 92 ? 15.841 6.528 -33.672 1.00 85.62 92 VAL A CA 1
ATOM 733 C C . VAL A 1 92 ? 16.165 5.184 -34.325 1.00 85.62 92 VAL A C 1
ATOM 735 O O . VAL A 1 92 ? 16.581 5.145 -35.482 1.00 85.62 92 VAL A O 1
ATOM 738 N N . GLY A 1 93 ? 15.916 4.073 -33.629 1.00 82.38 93 GLY A N 1
ATOM 739 C CA . GLY A 1 93 ? 16.119 2.728 -34.165 1.00 82.38 93 GLY A CA 1
ATOM 740 C C . GLY A 1 93 ? 15.245 2.456 -35.390 1.00 82.38 93 GLY A C 1
ATOM 741 O O . GLY A 1 93 ? 15.744 1.972 -36.406 1.00 82.38 93 GLY A O 1
ATOM 742 N N . GLY A 1 94 ? 13.966 2.834 -35.335 1.00 84.50 94 GLY A N 1
ATOM 743 C CA . GLY A 1 94 ? 13.033 2.723 -36.454 1.00 84.50 94 GLY A CA 1
ATOM 744 C C . GLY A 1 94 ? 13.460 3.554 -37.663 1.00 84.50 94 GLY A C 1
ATOM 745 O O . GLY A 1 94 ? 13.460 3.042 -38.780 1.00 84.50 94 GLY A O 1
ATOM 746 N N . ALA A 1 95 ? 13.900 4.798 -37.451 1.00 84.44 95 ALA A N 1
ATOM 747 C CA . ALA A 1 95 ? 14.385 5.671 -38.519 1.00 84.44 95 ALA A CA 1
ATOM 748 C C . ALA A 1 95 ? 15.656 5.127 -39.188 1.00 84.44 95 ALA A C 1
ATOM 750 O O . ALA A 1 95 ? 15.756 5.143 -40.414 1.00 84.44 95 ALA A O 1
ATOM 751 N N . VAL A 1 96 ? 16.605 4.595 -38.411 1.00 84.81 96 VAL A N 1
ATOM 752 C CA . VAL A 1 96 ? 17.834 3.980 -38.941 1.00 84.81 96 VAL A CA 1
ATOM 753 C C . VAL A 1 96 ? 17.518 2.724 -39.754 1.00 84.81 96 VAL A C 1
ATOM 755 O O . VAL A 1 96 ? 18.055 2.551 -40.849 1.00 84.81 96 VAL A O 1
ATOM 758 N N . ILE A 1 97 ? 16.628 1.863 -39.254 1.00 85.69 97 ILE A N 1
ATOM 759 C CA . ILE A 1 97 ? 16.208 0.647 -39.964 1.00 85.69 97 ILE A CA 1
ATOM 760 C C . ILE A 1 97 ? 15.480 1.010 -41.262 1.00 85.69 97 ILE A C 1
ATOM 762 O O . ILE A 1 97 ? 15.808 0.461 -42.312 1.00 85.69 97 ILE A O 1
ATOM 766 N N . TRP A 1 98 ? 14.545 1.962 -41.211 1.00 86.38 98 TRP A N 1
ATOM 767 C CA . TRP A 1 98 ? 13.817 2.443 -42.385 1.00 86.38 98 TRP A CA 1
ATOM 768 C C . TRP A 1 98 ? 14.754 3.048 -43.432 1.00 86.38 98 TRP A C 1
ATOM 770 O O . TRP A 1 98 ? 14.655 2.742 -44.618 1.00 86.38 98 TRP A O 1
ATOM 780 N N . TYR A 1 99 ? 15.711 3.863 -42.990 1.00 88.12 99 TYR A N 1
ATOM 781 C CA . TYR A 1 99 ? 16.699 4.476 -43.867 1.00 88.12 99 TYR A CA 1
ATOM 782 C C . TYR A 1 99 ? 17.592 3.438 -44.552 1.00 88.12 99 TYR A C 1
ATOM 784 O O . TYR A 1 99 ? 17.888 3.569 -45.738 1.00 88.12 99 TYR A O 1
ATOM 792 N N . LYS A 1 100 ? 17.993 2.388 -43.824 1.00 84.06 100 LYS A N 1
ATOM 793 C CA . LYS A 1 100 ? 18.793 1.293 -44.377 1.00 84.06 100 LYS A CA 1
ATOM 794 C C . LYS A 1 100 ? 18.006 0.483 -45.414 1.00 84.06 100 LYS A C 1
ATOM 796 O O . LYS A 1 100 ? 18.541 0.221 -46.482 1.00 84.06 100 LYS A O 1
ATOM 801 N N . PHE A 1 101 ? 16.732 0.187 -45.146 1.00 82.19 101 PHE A N 1
ATOM 802 C CA . PHE A 1 101 ? 15.838 -0.510 -46.083 1.00 82.19 101 PHE A CA 1
ATOM 803 C C . PHE A 1 101 ? 15.532 0.278 -47.362 1.00 82.19 101 PHE A C 1
ATOM 805 O O . PHE A 1 101 ? 15.162 -0.318 -48.361 1.00 82.19 101 PHE A O 1
ATOM 812 N N . ARG A 1 102 ? 15.649 1.611 -47.342 1.00 79.69 102 ARG A N 1
ATOM 813 C CA . ARG A 1 102 ? 15.401 2.461 -48.517 1.00 79.69 102 ARG A CA 1
ATOM 814 C C . ARG A 1 102 ? 16.607 2.562 -49.463 1.00 79.69 102 ARG A C 1
ATOM 816 O O . ARG A 1 102 ? 16.469 3.117 -50.549 1.00 79.69 102 ARG A O 1
ATOM 823 N N . ARG A 1 103 ? 17.796 2.135 -49.019 1.00 74.94 103 ARG A N 1
ATOM 824 C CA . ARG A 1 103 ? 19.034 2.156 -49.818 1.00 74.94 103 ARG A CA 1
ATOM 825 C C . ARG A 1 103 ? 19.364 0.811 -50.480 1.00 74.94 103 ARG A C 1
ATOM 827 O O . ARG A 1 103 ? 20.275 0.790 -51.304 1.00 74.94 103 ARG A O 1
ATOM 834 N N . GLU A 1 104 ? 18.692 -0.265 -50.082 1.00 56.84 104 GLU A N 1
ATOM 835 C CA . GLU A 1 104 ? 18.708 -1.574 -50.757 1.00 56.84 104 GLU A CA 1
ATOM 836 C C . GLU A 1 104 ? 17.583 -1.625 -51.797 1.00 56.84 104 GLU A C 1
ATOM 838 O O . G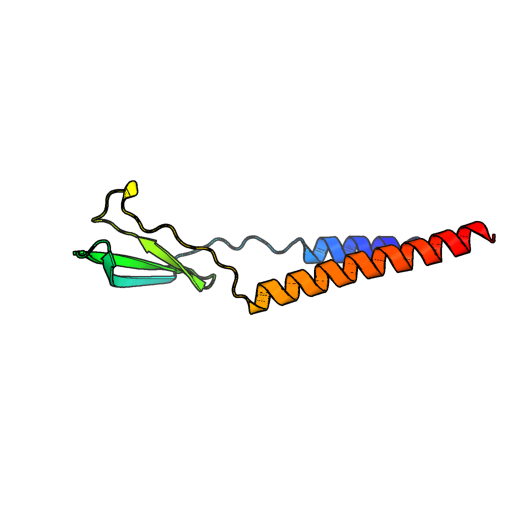LU A 1 104 ? 17.822 -2.213 -52.874 1.00 56.84 104 GLU A O 1
#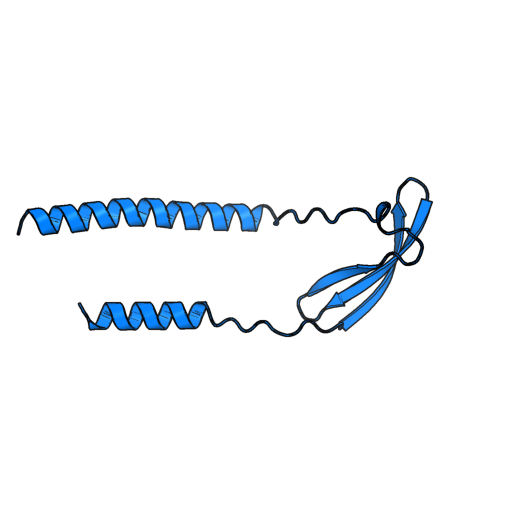

Secondary structure (DSSP, 8-state):
-HHHHHHHHHHHHHHH----PPP-EEEEEEEEEEETTEEEEEEEEEETTS-EEEE-TTS-GGGSPP------HHHHHHHHHHHHHHHHHHHHHHHHHHHHHTT-

Radius of gyration: 23.95 Å; chains: 1; bounding box: 38×33×68 Å

pLDDT: mean 78.55, std 9.62, range [55.0, 93.5]

Sequence (104 aa):
MRKIFVTLVLFILLIFNQGFSEEKPVEAWISYKQVNGKVVEVVKIKTNTGKVYEIYPGLAPHQIPKVENRLPQSKANWILLTSLAFLVGGLVGGAVIWYKFRRE

Foldseek 3Di:
DVVVVVVVVVVVVVVVPPDPDDWDFDDWDWDWDQFPNDTFIWIWTATPVRDIDTDGPPDDPVSPDDPPPDDDVVVVVVVVVVVVCCVVVCVVVVVVVVVVVVVD

Organism: NCBI:txid22378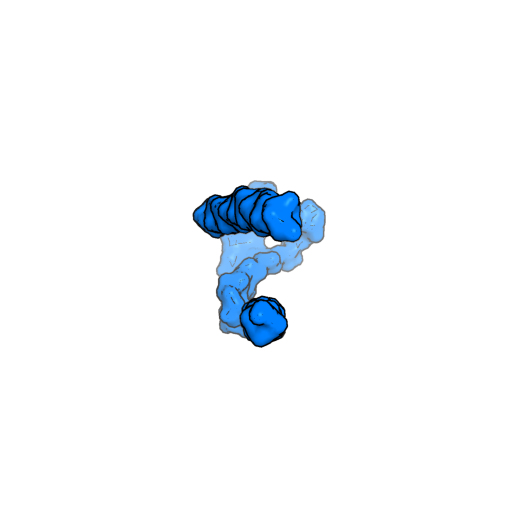8